Protein AF-A0AAU4ZFD4-F1 (afdb_monomer)

Structure (mmCIF, N/CA/C/O backbone):
data_AF-A0AAU4ZFD4-F1
#
_entry.id   AF-A0AAU4ZFD4-F1
#
loop_
_atom_site.group_PDB
_atom_site.id
_atom_site.type_symbol
_atom_site.label_atom_id
_atom_site.label_alt_id
_atom_site.label_comp_id
_atom_site.label_asym_id
_atom_site.label_entity_id
_atom_site.label_seq_id
_atom_site.pdbx_PDB_ins_code
_atom_site.Cartn_x
_atom_site.Cartn_y
_atom_site.Cartn_z
_atom_site.occupancy
_atom_site.B_iso_or_equiv
_atom_site.auth_seq_id
_atom_site.auth_comp_id
_atom_site.auth_asym_id
_atom_site.auth_atom_id
_atom_site.pdbx_PDB_model_num
ATOM 1 N N . MET A 1 1 ? 11.766 -14.344 -1.986 1.00 61.34 1 MET A N 1
ATOM 2 C CA . MET A 1 1 ? 10.966 -15.161 -2.924 1.00 61.34 1 MET A CA 1
ATOM 3 C C . MET A 1 1 ? 10.863 -14.382 -4.226 1.00 61.34 1 MET A C 1
ATOM 5 O O . MET A 1 1 ? 10.467 -13.225 -4.165 1.00 61.34 1 MET A O 1
ATOM 9 N N . LYS A 1 2 ? 11.315 -14.948 -5.349 1.00 81.75 2 LYS A N 1
ATOM 10 C CA . LYS A 1 2 ? 11.313 -14.313 -6.678 1.00 81.75 2 LYS A CA 1
ATOM 11 C C . LYS A 1 2 ? 10.197 -14.950 -7.509 1.00 81.75 2 LYS A C 1
ATOM 13 O O . LYS A 1 2 ? 10.040 -16.165 -7.444 1.00 81.75 2 LYS A O 1
ATOM 18 N N . TYR A 1 3 ? 9.433 -14.146 -8.239 1.00 90.88 3 TYR A N 1
ATOM 19 C CA . TYR A 1 3 ? 8.351 -14.617 -9.110 1.00 90.88 3 TYR A CA 1
ATOM 20 C C . TYR A 1 3 ? 8.799 -14.564 -10.571 1.00 90.88 3 TYR A C 1
ATOM 22 O O . TYR A 1 3 ? 9.553 -13.664 -10.930 1.00 90.88 3 TYR A O 1
ATOM 30 N N . GLU A 1 4 ? 8.299 -15.465 -11.419 1.00 94.38 4 GLU A N 1
ATOM 31 C CA . GLU A 1 4 ? 8.682 -15.541 -12.843 1.00 94.38 4 GLU A CA 1
ATOM 32 C C . GLU A 1 4 ? 8.436 -14.228 -13.601 1.00 94.38 4 GLU A C 1
ATOM 34 O O . GLU A 1 4 ? 9.234 -13.816 -14.438 1.00 94.38 4 GLU A O 1
ATOM 39 N N . TRP A 1 5 ? 7.368 -13.499 -13.265 1.00 94.81 5 TRP A N 1
ATOM 40 C CA . TRP A 1 5 ? 7.080 -12.206 -13.893 1.00 94.81 5 TRP A CA 1
ATOM 41 C C . TRP A 1 5 ? 8.149 -11.143 -13.589 1.00 94.81 5 TRP A C 1
ATOM 43 O O . TRP A 1 5 ? 8.308 -10.198 -14.360 1.00 94.81 5 TRP A O 1
ATOM 53 N N . MET A 1 6 ? 8.907 -11.274 -12.495 1.00 94.88 6 MET A N 1
ATOM 54 C CA . MET A 1 6 ? 9.940 -10.295 -12.138 1.00 94.88 6 MET A CA 1
ATOM 55 C C . MET A 1 6 ? 11.094 -10.278 -13.148 1.00 94.88 6 MET A C 1
ATOM 57 O O . MET A 1 6 ? 11.751 -9.249 -13.277 1.00 94.88 6 MET A O 1
ATOM 61 N N . ASP A 1 7 ? 11.308 -11.359 -13.905 1.00 93.75 7 ASP A N 1
ATOM 62 C CA . ASP A 1 7 ? 12.344 -11.422 -14.947 1.00 93.75 7 ASP A CA 1
ATOM 63 C C . ASP A 1 7 ? 12.048 -10.511 -16.148 1.00 93.75 7 ASP A C 1
ATOM 65 O O . ASP A 1 7 ? 12.958 -10.097 -16.861 1.00 93.75 7 ASP A O 1
ATOM 69 N N . GLN A 1 8 ? 10.782 -10.140 -16.347 1.00 95.19 8 GLN A N 1
ATOM 70 C CA . GLN A 1 8 ? 10.345 -9.243 -17.423 1.00 95.19 8 GLN A CA 1
ATOM 71 C C . GLN A 1 8 ? 10.179 -7.789 -16.945 1.00 95.19 8 GLN A C 1
ATOM 73 O O . GLN A 1 8 ? 9.680 -6.933 -17.680 1.00 95.19 8 GLN A O 1
ATOM 78 N N . ALA A 1 9 ? 10.564 -7.484 -15.702 1.00 95.62 9 ALA A N 1
ATOM 79 C CA . ALA A 1 9 ? 10.395 -6.159 -15.130 1.00 95.62 9 ALA A CA 1
ATOM 80 C C . ALA A 1 9 ? 11.446 -5.175 -15.669 1.00 95.62 9 ALA A C 1
ATOM 82 O O . ALA A 1 9 ? 12.640 -5.303 -15.402 1.00 95.62 9 ALA A O 1
ATOM 83 N N . LEU A 1 10 ? 10.993 -4.123 -16.361 1.00 95.62 10 LEU A N 1
ATOM 84 C CA . LEU A 1 10 ? 11.883 -3.088 -16.909 1.00 95.62 10 LEU A CA 1
ATOM 85 C C . LEU A 1 10 ? 12.666 -2.327 -15.830 1.00 95.62 10 LEU A C 1
ATOM 87 O O . LEU A 1 10 ? 13.718 -1.766 -16.122 1.00 95.62 10 LEU A O 1
ATOM 91 N N . CYS A 1 11 ? 12.183 -2.304 -14.583 1.00 93.00 11 CYS A N 1
ATOM 92 C CA . CYS A 1 11 ? 12.879 -1.634 -13.485 1.00 93.00 11 CYS A CA 1
ATOM 93 C C . CYS A 1 11 ? 14.256 -2.235 -13.184 1.00 93.00 11 CYS A C 1
ATOM 95 O O . CYS A 1 11 ? 15.150 -1.503 -12.781 1.00 93.00 11 CYS A O 1
ATOM 97 N N . ALA A 1 12 ? 14.449 -3.534 -13.429 1.00 91.50 12 ALA A N 1
ATOM 98 C CA . ALA A 1 12 ? 15.734 -4.199 -13.232 1.00 91.50 12 ALA A CA 1
ATOM 99 C C . ALA A 1 12 ? 16.787 -3.819 -14.292 1.00 91.50 12 ALA A C 1
ATOM 101 O O . ALA A 1 12 ? 17.956 -4.157 -14.137 1.00 91.50 12 ALA A O 1
ATOM 102 N N . GLN A 1 13 ? 16.385 -3.134 -15.369 1.00 92.50 13 GLN A N 1
ATOM 103 C CA . GLN A 1 13 ? 17.249 -2.778 -16.503 1.00 92.50 13 GLN A CA 1
ATOM 104 C C . GLN A 1 13 ? 17.757 -1.330 -16.450 1.00 92.50 13 GLN A C 1
ATOM 106 O O . GLN A 1 13 ? 18.448 -0.877 -17.359 1.00 92.50 13 GLN A O 1
ATOM 111 N N . VAL A 1 14 ? 17.393 -0.579 -15.415 1.00 91.19 14 VAL A N 1
ATOM 112 C CA . VAL A 1 14 ? 17.775 0.825 -15.242 1.00 91.19 14 VAL A CA 1
ATOM 113 C C . VAL A 1 14 ? 18.155 1.089 -13.787 1.00 91.19 14 VAL A C 1
ATOM 115 O O . VAL A 1 14 ? 18.016 0.223 -12.928 1.00 91.19 14 VAL A O 1
ATOM 118 N N . ASP A 1 15 ? 18.662 2.288 -13.505 1.00 90.12 15 ASP A N 1
ATOM 119 C CA . ASP A 1 15 ? 19.178 2.619 -12.180 1.00 90.12 15 ASP A CA 1
ATOM 120 C C . ASP A 1 15 ? 18.103 2.533 -11.081 1.00 90.12 15 ASP A C 1
ATOM 122 O O . ASP A 1 15 ? 17.094 3.244 -11.093 1.00 90.12 15 ASP A O 1
ATOM 126 N N . SER A 1 16 ? 18.371 1.684 -10.087 1.00 88.19 16 SER A N 1
ATOM 127 C CA . SER A 1 16 ? 17.525 1.458 -8.915 1.00 88.19 16 SER A CA 1
ATOM 128 C C . SER A 1 16 ? 17.244 2.725 -8.096 1.00 88.19 16 SER A C 1
ATOM 130 O O . SER A 1 16 ? 16.179 2.817 -7.478 1.00 88.19 16 SER A O 1
ATOM 132 N N . SER A 1 17 ? 18.134 3.728 -8.132 1.00 87.88 17 SER A N 1
ATOM 133 C CA . SER A 1 17 ? 17.952 4.994 -7.402 1.00 87.88 17 SER A CA 1
ATOM 134 C C . SER A 1 17 ? 16.679 5.739 -7.829 1.00 87.88 17 SER A C 1
ATOM 136 O O . SER A 1 17 ? 16.050 6.433 -7.028 1.00 87.88 17 SER A O 1
ATOM 138 N N . LEU A 1 18 ? 16.218 5.521 -9.068 1.00 89.50 18 LEU A N 1
ATOM 139 C CA . LEU A 1 18 ? 14.992 6.119 -9.594 1.00 89.50 18 LEU A CA 1
ATOM 140 C C . LEU A 1 18 ? 13.746 5.677 -8.813 1.00 89.50 18 LEU A C 1
ATOM 142 O O . LEU A 1 18 ? 12.786 6.444 -8.707 1.00 89.50 18 LEU A O 1
ATOM 146 N N . TRP A 1 19 ? 13.747 4.464 -8.255 1.00 88.00 19 TRP A N 1
ATOM 147 C CA . TRP A 1 19 ? 12.636 3.942 -7.457 1.00 88.00 19 TRP A CA 1
ATOM 148 C C . TRP A 1 19 ? 12.654 4.427 -6.017 1.00 88.00 19 TRP A C 1
ATOM 150 O O . TRP A 1 19 ? 11.603 4.404 -5.384 1.00 88.00 19 TRP A O 1
ATOM 160 N N . TYR A 1 20 ? 13.795 4.905 -5.525 1.00 84.38 20 TYR A N 1
ATOM 161 C CA . TYR A 1 20 ? 13.987 5.356 -4.149 1.00 84.38 20 TYR A CA 1
ATOM 162 C C . TYR A 1 20 ? 14.637 6.747 -4.127 1.00 84.38 20 TYR A C 1
ATOM 164 O O . TYR A 1 20 ? 15.762 6.893 -3.651 1.00 84.38 20 TYR A O 1
ATOM 172 N N . PRO A 1 21 ? 13.952 7.780 -4.656 1.00 81.62 21 PRO A N 1
ATOM 173 C CA . PRO A 1 21 ? 14.470 9.141 -4.608 1.00 81.62 21 PRO A CA 1
ATOM 174 C C . PRO A 1 21 ? 14.597 9.615 -3.155 1.00 81.62 21 PRO A C 1
ATOM 176 O O . PRO A 1 21 ? 13.893 9.126 -2.268 1.00 81.62 21 PRO A O 1
ATOM 179 N N . GLU A 1 22 ? 15.463 10.600 -2.914 1.00 81.69 22 GLU A N 1
ATOM 180 C CA . GLU A 1 22 ? 15.656 11.159 -1.576 1.00 81.69 22 GLU A CA 1
ATOM 181 C C . GLU A 1 22 ? 14.324 11.614 -0.967 1.00 81.69 22 GLU A C 1
ATOM 183 O O . GLU A 1 22 ? 13.584 12.390 -1.571 1.00 81.69 22 GLU A O 1
ATOM 188 N N . GLY A 1 23 ? 14.015 11.128 0.236 1.00 72.88 23 GLY A N 1
ATOM 189 C CA . GLY A 1 23 ? 12.778 11.424 0.957 1.00 72.88 23 GLY A CA 1
ATOM 190 C C . GLY A 1 23 ? 11.684 10.351 0.784 1.00 72.88 23 GLY A C 1
ATOM 191 O O . GLY A 1 23 ? 11.336 9.970 -0.331 1.00 72.88 23 GLY A O 1
ATOM 192 N N . PRO A 1 24 ? 11.039 9.902 1.877 1.00 64.62 24 PRO A N 1
ATOM 193 C CA . PRO A 1 24 ? 10.210 8.686 1.905 1.00 64.62 24 PRO A CA 1
ATOM 194 C C . PRO A 1 24 ? 8.944 8.728 1.033 1.00 64.62 24 PRO A C 1
ATOM 196 O O . PRO A 1 24 ? 8.352 7.690 0.756 1.00 64.62 24 PRO A O 1
ATOM 199 N N . ARG A 1 25 ? 8.500 9.917 0.611 1.00 68.38 25 ARG A N 1
ATOM 200 C CA . ARG A 1 25 ? 7.293 10.105 -0.214 1.00 68.38 25 ARG A CA 1
ATOM 201 C C . ARG A 1 25 ? 7.591 10.595 -1.624 1.00 68.38 25 ARG A C 1
ATOM 203 O O . ARG A 1 25 ? 6.659 10.769 -2.408 1.00 68.38 25 ARG A O 1
ATOM 210 N N . ASN A 1 26 ? 8.856 10.837 -1.946 1.00 77.38 26 ASN A N 1
ATOM 211 C CA . ASN A 1 26 ? 9.204 11.329 -3.262 1.00 77.38 26 ASN A CA 1
ATOM 212 C C . ASN A 1 26 ? 9.055 10.201 -4.282 1.00 77.38 26 ASN A C 1
ATOM 214 O O . ASN A 1 26 ? 9.204 9.017 -3.990 1.00 77.38 26 ASN A O 1
ATOM 218 N N . THR A 1 27 ? 8.674 10.565 -5.499 1.00 80.69 27 THR A N 1
ATOM 219 C CA . THR A 1 27 ? 8.529 9.621 -6.604 1.00 80.69 27 THR A CA 1
ATOM 220 C C . THR A 1 27 ? 9.180 10.232 -7.827 1.00 80.69 27 THR A C 1
ATOM 222 O O . THR A 1 27 ? 8.863 11.357 -8.214 1.00 80.69 27 THR A O 1
ATOM 225 N N . SER A 1 28 ? 10.097 9.491 -8.443 1.00 86.94 28 SER A N 1
ATOM 226 C CA . SER A 1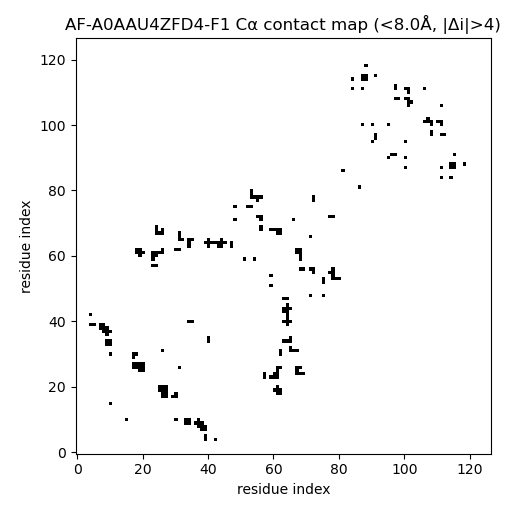 28 ? 10.743 9.935 -9.669 1.00 86.94 28 SER A CA 1
ATOM 227 C C . SER A 1 28 ? 9.755 9.881 -10.831 1.00 86.94 28 SER A C 1
ATOM 229 O O . SER A 1 28 ? 9.191 8.831 -11.147 1.00 86.94 28 SER A O 1
ATOM 231 N N . ARG A 1 29 ? 9.582 11.008 -11.531 1.00 86.06 29 ARG A N 1
ATOM 232 C CA . ARG A 1 29 ? 8.813 11.046 -12.787 1.00 86.06 29 ARG A CA 1
ATOM 233 C C . ARG A 1 29 ? 9.413 10.117 -13.848 1.00 86.06 29 ARG A C 1
ATOM 235 O O . ARG A 1 29 ? 8.674 9.608 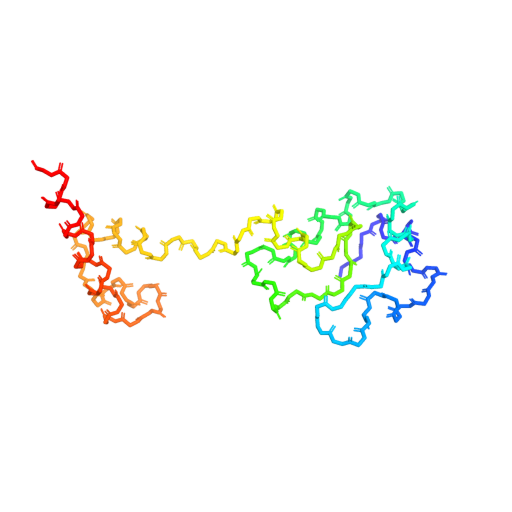-14.686 1.00 86.06 29 ARG A O 1
ATOM 242 N N . ALA A 1 30 ? 10.730 9.901 -13.820 1.00 89.06 30 ALA A N 1
ATOM 243 C CA . ALA A 1 30 ? 11.395 8.954 -14.709 1.00 89.06 30 ALA A CA 1
ATOM 244 C C . ALA A 1 30 ? 11.008 7.506 -14.366 1.00 89.06 30 ALA A C 1
ATOM 246 O O . ALA A 1 30 ? 10.647 6.755 -15.268 1.00 89.06 30 ALA A O 1
ATOM 247 N N . ALA A 1 31 ? 10.961 7.146 -13.078 1.00 90.12 31 ALA A N 1
ATOM 248 C CA . ALA A 1 31 ? 10.499 5.822 -12.655 1.00 90.12 31 ALA A CA 1
ATOM 249 C C . ALA A 1 31 ? 9.043 5.559 -13.063 1.00 90.12 31 ALA A C 1
ATOM 251 O O . ALA A 1 31 ? 8.737 4.487 -13.577 1.00 90.12 31 ALA A O 1
ATOM 252 N N . LEU A 1 32 ? 8.144 6.543 -12.911 1.00 88.62 32 LEU A N 1
ATOM 253 C CA . LEU A 1 32 ? 6.751 6.392 -13.355 1.00 88.62 32 LEU A CA 1
ATOM 254 C C . LEU A 1 32 ? 6.642 6.154 -14.867 1.00 88.62 32 LEU A C 1
ATOM 256 O O . LEU A 1 32 ? 5.832 5.329 -15.284 1.00 88.62 32 LEU A O 1
ATOM 260 N N . ARG A 1 33 ? 7.476 6.818 -15.682 1.00 91.00 33 ARG A N 1
ATOM 261 C CA . ARG A 1 33 ? 7.541 6.581 -17.134 1.00 91.00 33 ARG A CA 1
ATOM 262 C C . ARG A 1 33 ? 8.007 5.164 -17.467 1.00 91.00 33 ARG A C 1
ATOM 264 O O . ARG A 1 33 ? 7.364 4.508 -18.279 1.00 91.00 33 ARG A O 1
ATOM 271 N N . VAL A 1 34 ? 9.062 4.673 -16.812 1.00 93.88 34 VAL A N 1
ATOM 272 C CA . VAL A 1 34 ? 9.532 3.285 -16.993 1.00 93.88 34 VAL A CA 1
ATOM 273 C C . VAL A 1 34 ? 8.443 2.291 -16.590 1.00 93.88 34 VAL A C 1
ATOM 275 O O . VAL A 1 34 ? 8.123 1.373 -17.342 1.00 93.88 34 VAL A O 1
ATOM 278 N N . CYS A 1 35 ? 7.808 2.499 -15.436 1.00 92.88 35 CYS A N 1
ATOM 279 C CA . CYS A 1 35 ? 6.725 1.638 -14.971 1.00 92.88 35 CYS A CA 1
ATOM 280 C C . CYS A 1 35 ? 5.505 1.645 -15.905 1.00 92.88 35 CYS A C 1
ATOM 282 O O . CYS A 1 35 ? 4.833 0.623 -16.008 1.00 92.88 35 CYS A O 1
ATOM 284 N N . ALA A 1 36 ? 5.203 2.760 -16.578 1.00 90.00 36 ALA A N 1
ATOM 285 C CA . ALA A 1 36 ? 4.084 2.848 -17.518 1.00 90.00 36 ALA A CA 1
ATOM 286 C C . ALA A 1 36 ? 4.280 1.969 -18.766 1.00 90.00 36 ALA A C 1
ATOM 288 O O . ALA A 1 36 ? 3.297 1.459 -19.295 1.00 90.00 36 ALA A O 1
ATOM 289 N N . ALA A 1 37 ? 5.528 1.759 -19.194 1.00 93.56 37 ALA A N 1
ATOM 290 C CA . ALA A 1 37 ? 5.879 0.883 -20.313 1.00 93.56 37 ALA A CA 1
ATOM 291 C C . ALA A 1 37 ? 6.146 -0.578 -19.893 1.00 93.56 37 ALA A C 1
ATOM 293 O O . ALA A 1 37 ? 6.413 -1.426 -20.740 1.00 93.56 37 ALA A O 1
ATOM 294 N N . CYS A 1 38 ? 6.111 -0.883 -18.592 1.00 96.31 38 CYS A N 1
ATOM 295 C CA . CYS A 1 38 ? 6.494 -2.191 -18.070 1.00 96.31 38 CYS A CA 1
ATOM 296 C C . CYS A 1 38 ? 5.402 -3.249 -18.338 1.00 96.31 38 CYS A C 1
ATOM 298 O O . CYS A 1 38 ? 4.260 -3.048 -17.911 1.00 96.31 38 CYS A O 1
ATOM 300 N N . PRO A 1 39 ? 5.729 -4.398 -18.967 1.00 96.56 39 PRO A N 1
ATOM 301 C CA . PRO A 1 39 ? 4.733 -5.409 -19.336 1.00 96.56 39 PRO A CA 1
ATOM 302 C C . PRO A 1 39 ? 4.106 -6.108 -18.122 1.00 96.56 39 PRO A C 1
ATOM 304 O O . PRO A 1 39 ? 2.992 -6.613 -18.202 1.00 96.56 39 PRO A O 1
ATOM 307 N N . VAL A 1 40 ? 4.789 -6.092 -16.974 1.00 96.94 40 VAL A N 1
ATOM 308 C CA . VAL A 1 40 ? 4.370 -6.784 -15.743 1.00 96.94 40 VAL A CA 1
ATOM 309 C C . VAL A 1 40 ? 3.755 -5.849 -14.701 1.00 96.94 40 VAL A C 1
ATOM 311 O O . VAL A 1 40 ? 3.759 -6.121 -13.499 1.00 96.94 40 VAL A O 1
ATOM 314 N N . ARG A 1 41 ? 3.240 -4.696 -15.147 1.00 95.00 41 ARG A N 1
ATOM 315 C CA . ARG A 1 41 ? 2.696 -3.656 -14.263 1.00 95.00 41 ARG A CA 1
ATOM 316 C C . ARG A 1 41 ? 1.547 -4.164 -13.388 1.00 95.00 41 ARG A C 1
ATOM 318 O O . ARG A 1 41 ? 1.484 -3.777 -12.224 1.00 95.00 41 ARG A O 1
ATOM 325 N N . A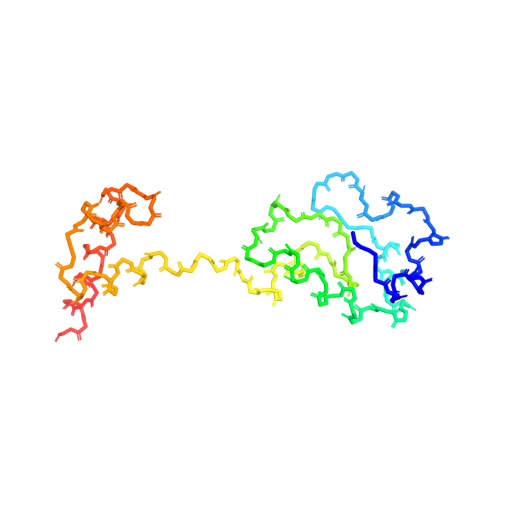LA A 1 42 ? 0.673 -5.013 -13.933 1.00 93.06 42 ALA A N 1
ATOM 326 C CA . ALA A 1 42 ? -0.465 -5.576 -13.207 1.00 93.06 42 ALA A CA 1
ATOM 327 C C . ALA A 1 42 ? 0.000 -6.501 -12.071 1.00 93.06 42 ALA A C 1
ATOM 329 O O . ALA A 1 42 ? -0.286 -6.227 -10.910 1.00 93.06 42 ALA A O 1
ATOM 330 N N . GLN A 1 43 ? 0.840 -7.494 -12.381 1.00 95.69 43 GLN A N 1
ATOM 331 C CA . GLN A 1 43 ? 1.403 -8.417 -11.389 1.00 95.69 43 GLN A CA 1
ATOM 332 C C . GLN A 1 43 ? 2.201 -7.675 -10.307 1.00 95.69 43 GLN A C 1
ATOM 334 O O . GLN A 1 43 ? 2.125 -8.010 -9.127 1.00 95.69 43 GLN A O 1
ATOM 339 N N . CYS A 1 44 ? 2.942 -6.632 -10.696 1.00 95.06 44 CYS A N 1
ATOM 340 C CA . CYS A 1 44 ? 3.670 -5.776 -9.764 1.00 95.06 44 CYS A CA 1
ATOM 341 C C . CYS A 1 44 ? 2.731 -5.008 -8.818 1.00 95.06 44 CYS A C 1
ATOM 343 O O . CYS A 1 44 ? 3.035 -4.891 -7.630 1.00 95.06 44 CYS A O 1
ATOM 345 N N . ALA A 1 45 ? 1.600 -4.495 -9.318 1.00 92.19 45 ALA A N 1
ATOM 346 C CA . ALA A 1 45 ? 0.607 -3.806 -8.497 1.00 92.19 45 ALA A CA 1
ATOM 347 C C . ALA A 1 45 ? -0.060 -4.760 -7.495 1.00 92.19 45 ALA A C 1
ATOM 349 O O . ALA A 1 45 ? -0.145 -4.422 -6.315 1.00 92.19 45 ALA A O 1
ATOM 350 N N . ASP A 1 46 ? -0.451 -5.954 -7.940 1.00 91.38 46 ASP A N 1
ATOM 351 C CA . ASP A 1 46 ? -1.071 -6.972 -7.083 1.00 91.38 46 ASP A CA 1
ATOM 352 C C . ASP A 1 46 ? -0.102 -7.444 -5.996 1.00 91.38 46 ASP A C 1
ATOM 354 O O . ASP A 1 46 ? -0.454 -7.539 -4.820 1.00 91.38 46 ASP A O 1
ATOM 358 N N . HIS A 1 47 ? 1.160 -7.664 -6.369 1.00 92.44 47 HIS A N 1
ATOM 359 C CA . HIS A 1 47 ? 2.204 -8.030 -5.424 1.00 92.44 47 HIS A CA 1
ATOM 360 C C . HIS A 1 47 ? 2.464 -6.923 -4.394 1.00 92.44 47 HIS A C 1
ATOM 362 O O . HIS A 1 47 ? 2.574 -7.209 -3.203 1.00 92.44 47 HIS A O 1
ATOM 368 N N . ALA A 1 48 ? 2.519 -5.659 -4.824 1.00 91.62 48 ALA A N 1
ATOM 369 C CA . ALA A 1 48 ? 2.664 -4.528 -3.912 1.00 91.62 48 ALA A CA 1
ATOM 370 C C . ALA A 1 48 ? 1.476 -4.424 -2.948 1.00 91.62 48 ALA A C 1
ATOM 372 O O . ALA A 1 48 ? 1.683 -4.223 -1.757 1.00 91.62 48 ALA A O 1
ATOM 373 N N . ALA A 1 49 ? 0.246 -4.608 -3.433 1.00 87.69 49 ALA A N 1
ATOM 374 C CA . ALA A 1 49 ? -0.945 -4.601 -2.589 1.00 87.69 49 ALA A CA 1
ATOM 375 C C . ALA A 1 49 ? -0.923 -5.738 -1.553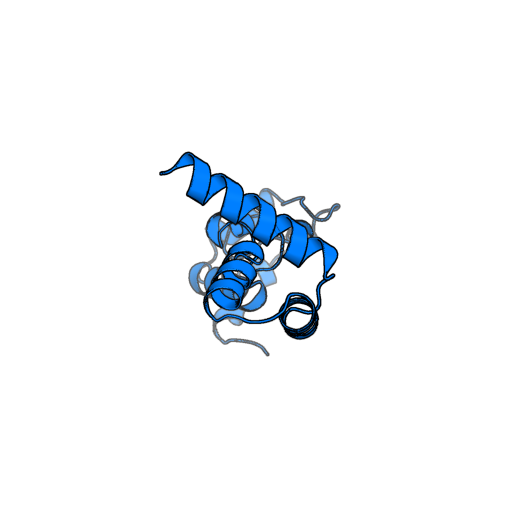 1.00 87.69 49 ALA A C 1
ATOM 377 O O . ALA A 1 49 ? -1.221 -5.503 -0.384 1.00 87.69 49 ALA A O 1
ATOM 378 N N . ALA A 1 50 ? -0.508 -6.944 -1.952 1.00 87.31 50 ALA A N 1
ATOM 379 C CA . ALA A 1 50 ? -0.367 -8.084 -1.048 1.00 87.31 50 ALA A CA 1
ATOM 380 C C . ALA A 1 50 ? 0.729 -7.874 0.014 1.00 87.31 50 ALA A C 1
ATOM 382 O O . ALA A 1 50 ? 0.540 -8.254 1.167 1.00 87.31 50 ALA A O 1
ATOM 383 N N . LEU A 1 51 ? 1.856 -7.255 -0.357 1.00 86.81 51 LEU A N 1
ATOM 384 C CA . LEU A 1 51 ? 2.932 -6.917 0.580 1.00 86.81 51 LEU A CA 1
ATOM 385 C C . LEU A 1 51 ? 2.548 -5.782 1.535 1.00 86.81 51 LEU A C 1
ATOM 387 O O . LEU A 1 51 ? 2.883 -5.828 2.717 1.00 86.81 51 LEU A O 1
ATOM 391 N N . GLU A 1 52 ? 1.901 -4.737 1.019 1.00 87.56 52 GLU A N 1
ATOM 392 C CA . GLU A 1 52 ? 1.589 -3.534 1.789 1.00 87.56 52 GLU A CA 1
ATOM 393 C C . GLU A 1 52 ? 0.356 -3.714 2.676 1.00 87.56 52 GLU A C 1
ATOM 395 O O . GLU A 1 52 ? 0.289 -3.113 3.747 1.00 87.56 52 GLU A O 1
ATOM 400 N N . GLY A 1 53 ? -0.628 -4.508 2.249 1.00 80.31 53 GLY A N 1
ATOM 401 C CA . GLY A 1 53 ? -1.882 -4.693 2.972 1.00 80.31 53 GLY A CA 1
ATOM 402 C C . GLY A 1 53 ? -2.497 -3.358 3.412 1.00 80.31 53 GLY A C 1
ATOM 403 O O . GLY A 1 53 ? -2.702 -2.444 2.611 1.00 80.31 53 GLY A O 1
ATOM 404 N N . ASN A 1 54 ? -2.748 -3.221 4.716 1.00 70.44 54 ASN A N 1
ATOM 405 C CA . ASN A 1 54 ? -3.311 -2.014 5.328 1.00 70.44 54 ASN A CA 1
ATOM 406 C C . ASN A 1 54 ? -2.257 -1.021 5.857 1.00 70.44 54 ASN A C 1
ATOM 408 O O . ASN A 1 54 ? -2.598 -0.116 6.626 1.00 70.44 54 ASN A O 1
ATOM 412 N N . LEU A 1 55 ? -0.984 -1.154 5.465 1.00 77.44 55 LEU A N 1
ATOM 413 C CA . LEU A 1 55 ? 0.070 -0.250 5.919 1.00 77.44 55 LEU A CA 1
ATOM 414 C C . LEU A 1 55 ? -0.249 1.203 5.557 1.00 77.44 55 LEU A C 1
ATOM 416 O O . LEU A 1 55 ? -0.623 1.534 4.427 1.00 77.44 55 LEU A O 1
ATOM 420 N N . SER A 1 56 ? -0.029 2.091 6.526 1.00 74.56 56 SER A N 1
ATOM 421 C CA . SER A 1 56 ? -0.118 3.538 6.328 1.00 74.56 56 SER A CA 1
ATOM 422 C C . SER A 1 56 ? 0.895 4.016 5.283 1.00 74.56 56 SER A C 1
ATOM 424 O O . SER A 1 56 ? 2.023 3.528 5.239 1.00 74.56 56 SER A O 1
ATOM 426 N N . ALA A 1 57 ? 0.532 5.043 4.506 1.00 76.50 57 ALA A N 1
ATOM 427 C CA . ALA A 1 57 ? 1.387 5.648 3.479 1.00 76.50 57 ALA A CA 1
ATOM 428 C C . ALA A 1 57 ? 2.793 6.029 3.979 1.00 76.50 57 ALA A C 1
ATOM 430 O O . ALA A 1 57 ? 3.749 5.992 3.216 1.00 76.50 57 ALA A O 1
ATOM 431 N N . LYS A 1 58 ? 2.943 6.376 5.265 1.00 79.38 58 LYS A N 1
ATOM 432 C CA . LYS A 1 58 ? 4.241 6.734 5.868 1.00 79.38 58 LYS A CA 1
ATOM 433 C C . LYS A 1 58 ? 5.227 5.565 5.998 1.00 79.38 58 LYS A C 1
ATOM 435 O O . LYS A 1 58 ? 6.404 5.815 6.224 1.00 79.38 58 LYS A O 1
ATOM 440 N N . TYR A 1 59 ? 4.741 4.330 5.884 1.00 82.62 59 TYR A N 1
ATOM 441 C CA . TYR A 1 59 ? 5.540 3.102 5.933 1.00 82.62 59 TYR A CA 1
ATOM 442 C C . TYR A 1 59 ? 5.666 2.429 4.562 1.00 82.62 59 TYR A C 1
ATOM 444 O O . TYR A 1 59 ? 6.203 1.330 4.461 1.00 82.62 59 TYR A O 1
ATOM 452 N N . ARG A 1 60 ? 5.153 3.071 3.509 1.00 84.94 60 ARG A N 1
ATOM 453 C CA . ARG A 1 60 ? 5.292 2.621 2.126 1.00 84.94 60 ARG A CA 1
ATOM 454 C C . ARG A 1 60 ? 6.427 3.395 1.471 1.00 84.94 60 ARG A C 1
ATOM 456 O O . ARG A 1 60 ? 6.631 4.570 1.770 1.00 84.94 60 ARG A O 1
ATOM 463 N N . TYR A 1 61 ? 7.134 2.744 0.554 1.00 86.31 61 T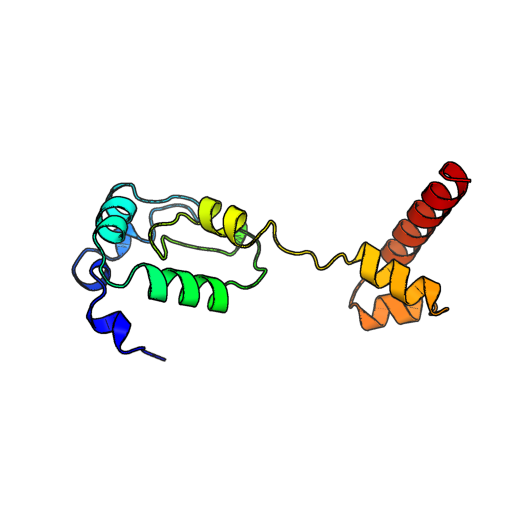YR A N 1
ATOM 464 C CA . TYR A 1 61 ? 8.311 3.314 -0.096 1.00 86.31 61 TYR A CA 1
ATOM 465 C C . TYR A 1 61 ? 8.330 2.996 -1.587 1.00 86.31 61 TYR A C 1
ATOM 467 O O . TYR A 1 61 ? 7.761 2.001 -2.046 1.00 86.31 61 TYR A O 1
ATOM 475 N N . GLY A 1 62 ? 8.995 3.874 -2.329 1.00 87.50 62 GLY A N 1
ATOM 476 C CA . GLY A 1 62 ? 9.253 3.748 -3.755 1.00 87.50 62 GLY A CA 1
ATOM 477 C C . GLY A 1 62 ? 8.029 3.619 -4.662 1.00 87.50 62 GLY A C 1
ATOM 478 O O . GLY A 1 62 ? 6.876 3.752 -4.238 1.00 87.50 62 GLY A O 1
ATOM 479 N N . ALA A 1 63 ? 8.284 3.390 -5.950 1.00 89.38 63 ALA A N 1
ATOM 480 C CA . ALA A 1 63 ? 7.255 3.251 -6.981 1.00 89.38 63 ALA A CA 1
ATOM 481 C C . ALA A 1 63 ? 6.971 1.775 -7.302 1.00 89.38 63 ALA A C 1
ATOM 483 O O . ALA A 1 63 ? 7.886 1.011 -7.577 1.00 89.38 63 ALA A O 1
ATOM 484 N N . TRP A 1 64 ? 5.701 1.379 -7.328 1.00 91.44 64 TRP A N 1
ATOM 485 C CA . TRP A 1 64 ? 5.287 0.006 -7.650 1.00 91.44 64 TRP A CA 1
ATOM 486 C C . TRP A 1 64 ? 4.091 0.044 -8.588 1.00 91.44 64 TRP A C 1
ATOM 488 O O . TRP A 1 64 ? 3.236 0.914 -8.440 1.00 91.44 64 TRP A O 1
ATOM 498 N N . GLY A 1 65 ? 4.027 -0.859 -9.569 1.00 90.75 65 GLY A N 1
ATOM 499 C CA . GLY A 1 65 ? 2.866 -0.980 -10.460 1.00 90.75 65 GLY A CA 1
ATOM 500 C C . GLY A 1 65 ? 2.491 0.311 -11.205 1.00 90.75 65 GLY A C 1
ATOM 501 O O . GLY A 1 65 ? 1.328 0.515 -11.540 1.00 90.75 65 GLY A O 1
ATOM 502 N N . GLY A 1 66 ? 3.452 1.214 -11.437 1.00 89.19 66 GLY A N 1
ATOM 503 C CA . GLY A 1 66 ? 3.194 2.530 -12.038 1.00 89.19 66 GLY A CA 1
ATOM 504 C C . GLY A 1 66 ? 2.568 3.562 -11.102 1.00 89.19 66 GLY A C 1
ATOM 505 O O . GLY A 1 66 ? 1.998 4.534 -11.586 1.00 89.19 66 GLY A O 1
ATOM 506 N N . LYS A 1 67 ? 2.665 3.360 -9.785 1.00 88.19 67 LYS A N 1
ATOM 507 C CA . LYS A 1 67 ? 2.000 4.180 -8.770 1.00 88.19 67 LYS A CA 1
ATOM 508 C C . LYS A 1 67 ? 2.985 4.666 -7.715 1.00 88.19 67 LYS A C 1
ATOM 510 O O . LYS A 1 67 ? 3.833 3.905 -7.235 1.00 88.19 67 LYS A O 1
ATOM 515 N N . SER A 1 68 ? 2.841 5.929 -7.323 1.00 88.62 68 SER A N 1
ATOM 516 C CA . SER A 1 68 ? 3.531 6.510 -6.169 1.00 88.62 68 SER A CA 1
ATOM 517 C C . SER A 1 68 ? 3.000 5.938 -4.852 1.00 88.62 68 SER A C 1
ATOM 519 O O . SER A 1 68 ? 1.911 5.365 -4.798 1.00 88.62 68 SER A O 1
ATOM 521 N N . VAL A 1 69 ? 3.740 6.147 -3.761 1.00 87.62 69 VAL A N 1
ATOM 522 C CA . VAL A 1 69 ? 3.299 5.809 -2.395 1.00 87.62 69 VAL A CA 1
ATOM 523 C C . VAL A 1 69 ? 1.912 6.385 -2.081 1.00 87.62 69 VAL A C 1
ATOM 525 O O . VAL A 1 69 ? 1.067 5.705 -1.504 1.00 87.62 69 VAL A O 1
ATOM 528 N N . GLN A 1 70 ? 1.664 7.631 -2.490 1.00 83.38 70 GLN A N 1
ATOM 529 C CA . GLN A 1 70 ? 0.385 8.307 -2.270 1.00 83.38 70 GLN A CA 1
ATOM 530 C C . GLN A 1 70 ? -0.738 7.655 -3.077 1.00 83.38 70 GLN A C 1
ATOM 532 O O . GLN A 1 70 ? -1.791 7.372 -2.521 1.00 83.38 70 GLN A O 1
ATOM 537 N N .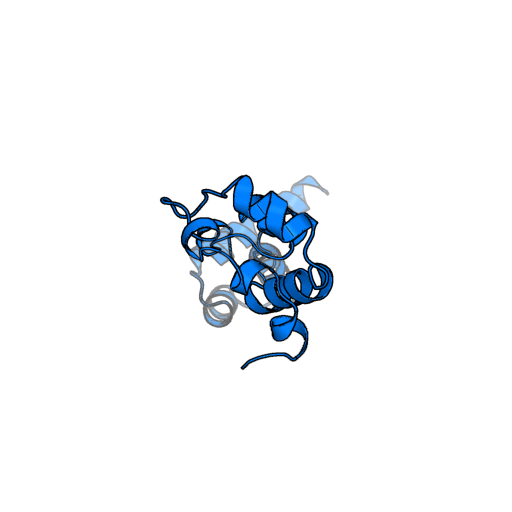 GLN A 1 71 ? -0.503 7.365 -4.360 1.00 86.81 71 GLN A N 1
ATOM 538 C CA . GLN A 1 71 ? -1.498 6.710 -5.212 1.00 86.81 71 GLN A CA 1
ATOM 539 C C . GLN A 1 71 ? -1.860 5.321 -4.678 1.00 86.81 71 GLN A C 1
ATOM 541 O O . GLN A 1 71 ? -3.040 5.006 -4.562 1.00 86.81 71 GLN A O 1
ATOM 546 N N . ARG A 1 72 ? -0.871 4.524 -4.250 1.00 88.50 72 ARG A N 1
ATOM 547 C CA . ARG A 1 72 ? -1.136 3.207 -3.649 1.00 88.50 72 ARG A CA 1
ATOM 548 C C . ARG A 1 72 ? -1.897 3.297 -2.329 1.00 88.50 72 ARG A C 1
ATOM 550 O O . ARG A 1 72 ? -2.710 2.424 -2.040 1.00 88.50 72 ARG A O 1
ATOM 557 N N . ALA A 1 73 ? -1.654 4.334 -1.531 1.00 79.56 73 ALA A N 1
ATOM 558 C CA . ALA A 1 73 ? -2.394 4.564 -0.293 1.00 79.56 73 ALA A CA 1
ATOM 559 C C . ALA A 1 73 ? -3.834 5.050 -0.526 1.00 79.56 73 ALA A C 1
ATOM 561 O O . ALA A 1 73 ? -4.667 4.888 0.354 1.00 79.56 73 ALA A O 1
ATOM 562 N N . LEU A 1 74 ? -4.130 5.653 -1.679 1.00 76.44 74 LEU A N 1
ATOM 563 C CA . LEU A 1 74 ? -5.498 6.007 -2.063 1.00 76.44 74 LEU A CA 1
ATOM 564 C C . LEU A 1 74 ? -6.252 4.788 -2.609 1.00 76.44 74 LEU A C 1
ATOM 566 O O . LEU A 1 74 ? -7.402 4.562 -2.251 1.00 76.44 74 LEU A O 1
ATOM 570 N N . GLU A 1 75 ? -5.595 3.990 -3.450 1.00 71.56 75 GLU A N 1
ATOM 571 C CA . GLU A 1 75 ? -6.209 2.832 -4.107 1.00 71.56 75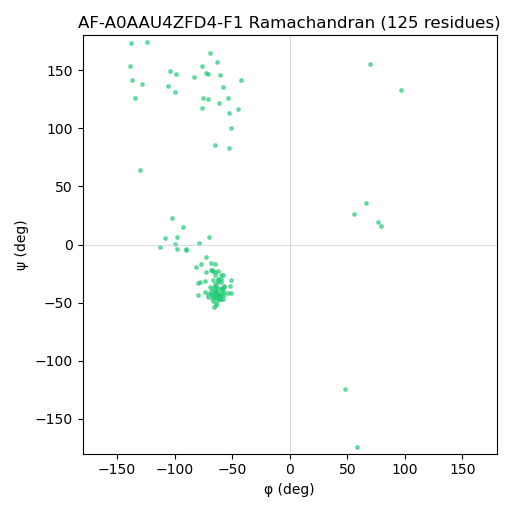 GLU A CA 1
ATOM 572 C C . GLU A 1 75 ? -6.341 1.600 -3.212 1.00 71.56 75 GLU A C 1
ATOM 574 O O . GLU A 1 75 ? -7.307 0.857 -3.342 1.00 71.56 75 GLU A O 1
ATOM 579 N N . GLY A 1 76 ? -5.414 1.394 -2.271 1.00 60.06 76 GLY A N 1
ATOM 580 C CA . GLY A 1 76 ? -5.549 0.366 -1.231 1.00 60.06 76 GLY A CA 1
ATOM 581 C C . GLY A 1 76 ? -6.630 0.690 -0.192 1.00 60.06 76 GLY A C 1
ATOM 582 O O . GLY A 1 76 ? -6.727 0.001 0.822 1.00 60.06 76 GLY A O 1
ATOM 583 N N . GLY A 1 77 ? -7.399 1.762 -0.420 1.00 47.88 77 GLY A N 1
ATOM 584 C CA . GLY A 1 77 ? -8.166 2.466 0.593 1.00 47.88 77 GLY A CA 1
ATOM 585 C C . GLY A 1 77 ? -7.237 3.220 1.542 1.00 47.88 77 GLY A C 1
ATOM 586 O O . GLY A 1 77 ? -6.087 2.827 1.759 1.00 47.88 77 GLY A O 1
ATOM 587 N N . ALA A 1 78 ? -7.751 4.286 2.171 1.00 44.66 78 ALA A N 1
ATOM 588 C CA . ALA A 1 78 ? -7.155 4.781 3.412 1.00 44.66 78 ALA A CA 1
ATOM 589 C C . ALA A 1 78 ? -6.816 3.567 4.295 1.00 44.66 78 ALA A C 1
ATOM 591 O O . ALA A 1 78 ? -7.601 2.612 4.260 1.00 44.66 78 ALA A O 1
ATOM 592 N N . PRO A 1 79 ? -5.679 3.551 5.032 1.00 42.62 79 PRO A N 1
ATOM 593 C CA . PRO A 1 79 ? -5.357 2.426 5.898 1.00 42.62 79 PRO A CA 1
ATOM 594 C C . PRO A 1 79 ? -6.629 2.076 6.645 1.00 42.62 79 PRO A C 1
ATOM 596 O O . PRO A 1 79 ? -7.174 2.935 7.343 1.00 42.62 79 PRO A O 1
ATOM 599 N N . GLN A 1 80 ? -7.141 0.868 6.405 1.00 48.16 80 GLN A N 1
ATOM 600 C CA . GLN A 1 80 ? -8.237 0.335 7.182 1.00 48.16 80 GLN A CA 1
ATOM 601 C C . GLN A 1 80 ? -7.619 0.186 8.570 1.00 48.16 80 GLN A C 1
ATOM 603 O O . GLN A 1 80 ? -7.057 -0.853 8.923 1.00 48.16 80 GLN A O 1
ATOM 608 N N . VAL A 1 81 ? -7.655 1.272 9.350 1.00 47.69 81 VAL A N 1
ATOM 609 C CA . VAL A 1 81 ? -7.917 1.203 10.774 1.00 47.69 81 VAL A CA 1
ATOM 610 C C . VAL A 1 81 ? -9.208 0.408 10.791 1.00 47.69 81 VAL A C 1
ATOM 612 O O . VAL A 1 81 ? -10.266 1.005 10.669 1.00 47.69 81 VAL A O 1
ATOM 615 N N . GLY A 1 82 ? -9.109 -0.926 10.719 1.00 50.16 82 GLY A N 1
ATOM 616 C CA . GLY A 1 82 ? -10.272 -1.798 10.719 1.00 50.16 82 GLY A CA 1
ATOM 617 C C . GLY A 1 82 ? -11.031 -1.356 11.939 1.00 50.16 82 GLY A C 1
ATOM 618 O O . GLY A 1 82 ? -10.421 -1.374 13.009 1.00 50.16 82 GLY A O 1
ATOM 619 N N . ASP A 1 83 ? -12.206 -0.769 11.706 1.00 65.75 83 ASP A N 1
ATOM 620 C CA . ASP A 1 83 ? -12.717 0.323 12.520 1.00 65.75 83 ASP A CA 1
ATOM 621 C C . ASP A 1 83 ? -12.636 -0.098 13.981 1.00 65.75 83 ASP A C 1
ATOM 623 O O . ASP A 1 83 ? -13.377 -0.950 14.466 1.00 65.75 83 ASP A O 1
ATOM 627 N N . ARG A 1 84 ? -11.591 0.394 14.655 1.00 73.62 84 ARG A N 1
ATOM 628 C CA . ARG A 1 84 ? -11.296 -0.014 16.023 1.00 73.62 84 ARG A CA 1
ATOM 629 C C . ARG A 1 84 ? -12.495 0.349 16.878 1.00 73.62 84 ARG A C 1
ATOM 631 O O . ARG A 1 84 ? -12.797 -0.370 17.824 1.00 73.62 84 ARG A O 1
ATOM 638 N N . ASP A 1 85 ? -13.172 1.431 16.512 1.00 83.12 85 ASP A N 1
ATOM 639 C CA . ASP A 1 85 ? -14.360 1.912 17.167 1.00 83.12 85 ASP A CA 1
ATOM 640 C C . ASP A 1 85 ? -15.556 0.987 16.823 1.00 83.12 85 ASP A C 1
ATOM 642 O O . ASP A 1 85 ? -16.253 0.576 17.746 1.00 83.12 85 ASP A O 1
ATOM 646 N N . GLU A 1 86 ? -15.720 0.505 15.584 1.00 82.88 86 GLU A N 1
ATOM 647 C CA . GLU A 1 86 ? -16.723 -0.521 15.199 1.00 82.88 86 GLU A CA 1
ATOM 648 C C . GLU A 1 86 ? -16.487 -1.883 15.865 1.00 82.88 86 GLU A C 1
ATOM 650 O O . GLU A 1 86 ? -17.428 -2.513 16.343 1.00 82.88 86 GLU A O 1
ATOM 655 N N . GLN A 1 87 ? -15.240 -2.350 15.970 1.00 85.75 87 GLN A N 1
ATOM 656 C CA . GLN A 1 87 ? -14.908 -3.570 16.711 1.00 85.75 87 GLN A CA 1
ATOM 657 C C . GLN A 1 87 ? -15.216 -3.403 18.200 1.00 85.75 87 GLN A C 1
ATOM 659 O O . GLN A 1 87 ? -15.779 -4.310 18.817 1.00 85.75 87 GLN A O 1
ATOM 664 N N . ILE A 1 88 ? -14.905 -2.235 18.773 1.00 90.38 88 ILE A N 1
ATOM 665 C CA . ILE A 1 88 ? -15.292 -1.887 20.142 1.00 90.38 88 ILE A CA 1
ATOM 666 C C . ILE A 1 88 ? -16.819 -1.883 20.290 1.00 90.38 88 ILE A C 1
ATOM 668 O O . ILE A 1 88 ? -17.310 -2.434 21.276 1.00 90.38 88 ILE A O 1
ATOM 672 N N . ILE A 1 89 ? -17.567 -1.298 19.350 1.00 90.88 89 ILE A N 1
ATOM 673 C CA . ILE A 1 89 ? -19.038 -1.241 19.367 1.00 90.88 89 ILE A CA 1
ATOM 674 C C . ILE A 1 89 ? -19.612 -2.655 19.268 1.00 90.88 89 ILE A C 1
ATOM 676 O O . ILE A 1 89 ? -20.302 -3.092 20.181 1.00 90.88 89 ILE A O 1
ATOM 680 N N . ARG A 1 90 ? -19.202 -3.449 18.277 1.00 91.62 90 ARG A N 1
ATOM 681 C CA . ARG A 1 90 ? -19.648 -4.838 18.108 1.00 91.62 90 ARG A CA 1
ATOM 682 C C . ARG A 1 90 ? -19.370 -5.706 19.338 1.00 91.62 90 ARG A C 1
ATOM 684 O O . ARG A 1 90 ? -20.186 -6.550 19.702 1.00 91.62 90 ARG A O 1
ATOM 691 N N . MET A 1 91 ? -18.210 -5.553 19.979 1.00 91.06 91 MET A N 1
ATOM 692 C CA . MET A 1 91 ? -17.896 -6.283 21.216 1.00 91.06 91 MET A CA 1
ATOM 693 C C . MET A 1 91 ? -18.677 -5.740 22.420 1.00 91.06 91 MET A C 1
ATOM 695 O O . MET A 1 91 ? -19.041 -6.510 23.311 1.00 91.06 91 MET A O 1
ATOM 699 N N . THR A 1 92 ? -18.969 -4.438 22.432 1.00 92.50 92 THR A N 1
ATOM 700 C CA . THR A 1 92 ? -19.839 -3.798 23.425 1.00 92.50 92 THR A CA 1
ATOM 701 C C . THR A 1 92 ? -21.267 -4.330 23.324 1.00 92.50 92 THR A C 1
ATOM 703 O O . THR A 1 92 ? -21.831 -4.693 24.353 1.00 92.50 92 THR A O 1
ATOM 706 N N . ASP A 1 93 ? -21.818 -4.453 22.116 1.00 91.31 93 ASP A N 1
ATOM 707 C CA . ASP A 1 93 ? -23.173 -4.967 21.870 1.00 91.31 93 ASP A CA 1
ATOM 708 C C . ASP A 1 93 ? -23.307 -6.444 22.264 1.00 91.31 93 ASP A C 1
ATOM 710 O O . ASP A 1 93 ? -24.370 -6.905 22.669 1.00 91.31 93 ASP A O 1
ATOM 714 N N . ARG A 1 94 ? -22.194 -7.188 22.235 1.00 92.12 94 ARG A N 1
ATOM 715 C CA . ARG A 1 94 ? -22.091 -8.559 22.765 1.00 92.12 94 ARG A CA 1
ATOM 716 C C . ARG A 1 94 ? -21.950 -8.628 24.293 1.00 92.12 94 ARG A C 1
ATOM 718 O O . ARG A 1 94 ? -21.789 -9.723 24.827 1.00 92.12 94 ARG A O 1
ATOM 725 N N . GLY A 1 95 ? -21.961 -7.494 24.995 1.00 92.50 95 GLY A N 1
ATOM 726 C CA . GLY A 1 95 ? -21.887 -7.424 26.457 1.00 92.50 95 GLY A CA 1
ATOM 727 C C . GLY A 1 95 ? -20.483 -7.586 27.046 1.00 92.50 95 GLY A C 1
ATOM 728 O O . GLY A 1 95 ? -20.348 -7.839 28.243 1.00 92.50 95 GLY A O 1
ATOM 729 N N . MET A 1 96 ? -19.419 -7.450 26.247 1.00 92.94 96 MET A N 1
ATOM 730 C CA . MET A 1 96 ? -18.053 -7.538 26.772 1.00 92.94 96 MET A CA 1
ATOM 731 C C . MET A 1 96 ? -17.697 -6.317 27.632 1.00 92.94 96 MET A C 1
ATOM 733 O O . MET A 1 96 ? -18.122 -5.188 27.376 1.00 92.94 96 MET A O 1
ATOM 737 N N . THR A 1 97 ? -16.873 -6.530 28.662 1.00 93.25 97 THR A N 1
ATOM 738 C CA . THR A 1 97 ? -16.408 -5.438 29.527 1.00 93.25 97 THR A CA 1
ATOM 739 C C . THR A 1 97 ? -15.326 -4.600 28.833 1.00 93.25 97 THR A C 1
ATOM 741 O O . THR A 1 97 ? -14.578 -5.125 28.003 1.00 93.25 97 THR A O 1
ATOM 744 N N . PRO A 1 98 ? -15.171 -3.307 29.187 1.00 91.94 98 PRO A N 1
ATOM 745 C CA . PRO A 1 98 ? -14.135 -2.455 28.604 1.00 91.94 98 PRO A CA 1
ATOM 746 C C . PRO A 1 98 ? -12.720 -3.022 28.706 1.00 91.94 98 PRO A C 1
ATOM 748 O O . PRO A 1 98 ? -11.985 -2.979 27.725 1.00 91.94 98 PRO A O 1
ATOM 751 N N . ALA A 1 99 ? -12.371 -3.601 29.858 1.00 91.62 99 ALA A N 1
ATOM 752 C CA . ALA A 1 99 ? -11.060 -4.197 30.095 1.00 91.62 99 ALA A CA 1
ATOM 753 C C . ALA A 1 99 ? -10.817 -5.441 29.220 1.00 91.62 99 ALA A C 1
ATOM 755 O O . ALA A 1 99 ? -9.715 -5.643 28.712 1.00 91.62 99 ALA A O 1
ATOM 756 N N . ALA A 1 100 ? -11.847 -6.267 28.995 1.00 89.88 100 ALA A N 1
ATOM 757 C CA . ALA A 1 100 ? -11.743 -7.436 28.123 1.00 89.88 100 ALA A CA 1
ATOM 758 C C . ALA A 1 100 ? -11.539 -7.029 26.655 1.00 89.88 100 ALA A C 1
ATOM 760 O O . ALA A 1 100 ? -10.671 -7.579 25.977 1.00 89.88 100 ALA A O 1
ATOM 761 N N . ILE A 1 101 ? -12.285 -6.022 26.190 1.00 92.69 101 ILE A N 1
ATOM 762 C CA . ILE A 1 101 ? -12.141 -5.452 24.843 1.00 92.69 101 ILE A CA 1
ATOM 763 C C . ILE A 1 101 ? -10.745 -4.843 24.670 1.00 92.69 101 ILE A C 1
ATOM 765 O O . ILE A 1 101 ? -10.060 -5.127 23.690 1.00 92.69 101 ILE A O 1
ATOM 769 N N . ALA A 1 102 ? -10.300 -4.044 25.641 1.00 91.38 102 ALA A N 1
ATOM 770 C CA . ALA A 1 102 ? -8.998 -3.390 25.621 1.00 91.38 102 ALA A CA 1
ATOM 771 C C . ALA A 1 102 ? -7.847 -4.399 25.539 1.00 91.38 102 ALA A C 1
ATOM 773 O O . ALA A 1 102 ? -6.979 -4.278 24.673 1.00 91.38 102 ALA A O 1
ATOM 774 N N . LYS A 1 103 ? -7.891 -5.445 26.374 1.00 91.00 103 LYS A N 1
ATOM 775 C CA . LYS A 1 103 ? -6.914 -6.538 26.359 1.00 91.00 103 LYS A CA 1
ATOM 776 C C . LYS A 1 103 ? -6.903 -7.283 25.024 1.00 91.00 103 LYS A C 1
ATOM 778 O O . LYS A 1 103 ? -5.831 -7.574 24.508 1.00 91.00 103 LYS A O 1
ATOM 783 N N . GLN A 1 104 ? -8.074 -7.583 24.465 1.00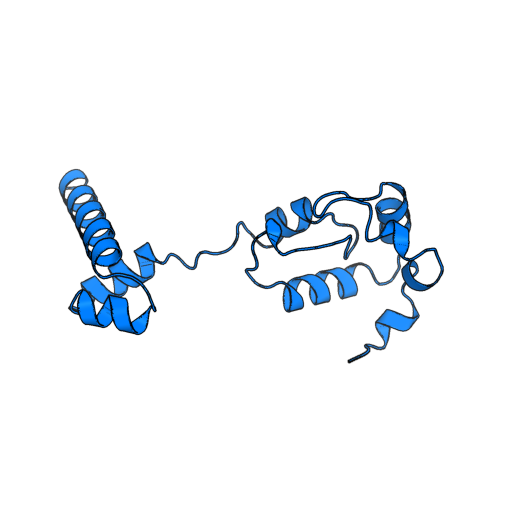 86.69 104 GLN A N 1
ATOM 784 C CA . GLN A 1 104 ? -8.187 -8.339 23.218 1.00 86.69 104 GLN A CA 1
ATOM 785 C C . GLN A 1 104 ? -7.699 -7.548 21.999 1.00 86.69 104 GLN A C 1
ATOM 787 O O . GLN A 1 104 ? -7.089 -8.124 21.103 1.00 86.69 104 GLN A O 1
ATOM 792 N N . LEU A 1 105 ? -7.950 -6.238 21.969 1.00 85.44 105 LEU A N 1
ATOM 793 C CA . LEU A 1 105 ? -7.545 -5.363 20.867 1.00 85.44 105 LEU A CA 1
ATOM 794 C C . LEU A 1 105 ? -6.146 -4.750 21.062 1.00 85.44 105 LEU A C 1
ATOM 796 O O . LEU A 1 105 ? -5.665 -4.048 20.177 1.00 85.44 105 LEU A O 1
ATOM 800 N N . GLY A 1 106 ? -5.495 -4.980 22.208 1.00 83.06 106 GLY A N 1
ATOM 801 C CA . GLY A 1 106 ? -4.186 -4.399 22.523 1.00 83.06 106 GLY A CA 1
ATOM 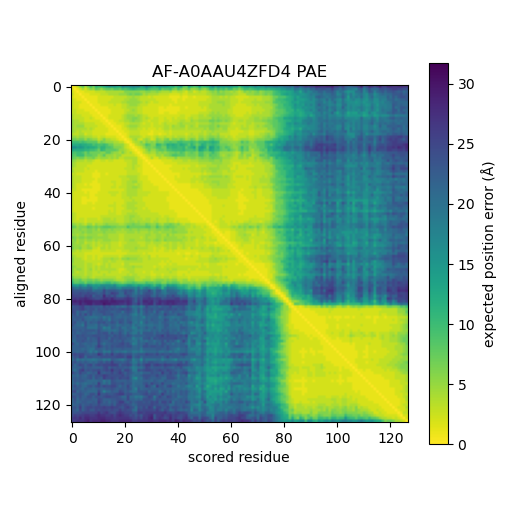802 C C . GLY A 1 106 ? -4.217 -2.872 22.678 1.00 83.06 106 GLY A C 1
ATOM 803 O O . GLY A 1 106 ? -3.283 -2.185 22.269 1.00 83.06 106 GLY A O 1
ATOM 804 N N . ILE A 1 107 ? -5.303 -2.322 23.232 1.00 85.94 107 ILE A N 1
ATOM 805 C CA . ILE A 1 107 ? -5.527 -0.874 23.392 1.00 85.94 107 ILE A CA 1
ATOM 806 C C . ILE A 1 107 ? -5.793 -0.505 24.854 1.00 85.94 107 ILE A C 1
ATOM 808 O O . ILE A 1 107 ? -5.920 -1.367 25.713 1.00 85.94 107 ILE A O 1
ATOM 812 N N . SER A 1 108 ? -5.902 0.793 25.150 1.00 89.00 108 SER A N 1
ATOM 813 C CA . SER A 1 108 ? -6.249 1.263 26.495 1.00 89.00 108 SER A CA 1
ATOM 814 C C . SER A 1 108 ? -7.757 1.256 26.756 1.00 89.00 108 SER A C 1
ATOM 816 O O . SER A 1 108 ? -8.547 1.675 25.903 1.00 89.00 108 SER A O 1
ATOM 818 N N . ASP A 1 109 ? -8.145 0.928 27.990 1.00 90.25 109 ASP A N 1
ATOM 819 C CA . ASP A 1 109 ? -9.521 1.031 28.502 1.00 90.25 109 ASP A CA 1
ATOM 820 C C . ASP A 1 109 ? -10.126 2.423 28.277 1.00 90.25 109 ASP A C 1
ATOM 822 O O . ASP A 1 109 ? -11.304 2.558 27.944 1.00 90.25 109 ASP A O 1
ATOM 826 N N . ARG A 1 110 ? -9.301 3.476 28.380 1.00 89.12 110 ARG A N 1
ATOM 827 C CA . ARG A 1 110 ? -9.706 4.866 28.103 1.00 89.12 110 ARG A CA 1
ATOM 828 C C . ARG A 1 110 ? -10.251 5.039 26.691 1.00 89.12 110 ARG A C 1
ATOM 830 O O . ARG A 1 110 ? -11.187 5.808 26.484 1.00 89.12 110 ARG A O 1
ATOM 837 N N . THR A 1 111 ? -9.684 4.330 25.717 1.00 87.31 111 THR A N 1
ATOM 838 C CA . THR A 1 111 ? -10.193 4.400 24.348 1.00 87.31 111 THR A CA 1
ATOM 839 C C . THR A 1 111 ? -11.535 3.700 24.230 1.00 87.31 111 THR A C 1
ATOM 841 O O . THR A 1 111 ? -12.457 4.275 23.665 1.00 87.31 111 THR A O 1
ATOM 844 N N . VAL A 1 112 ? -11.666 2.505 24.809 1.00 92.44 112 VAL A N 1
ATOM 845 C CA . VAL A 1 112 ? -12.934 1.764 24.809 1.00 92.44 112 VAL A CA 1
ATOM 846 C C . VAL A 1 112 ? -14.047 2.607 25.440 1.00 92.44 112 VAL A C 1
ATOM 848 O O . VAL A 1 112 ? -15.132 2.727 24.877 1.00 92.44 112 VAL A O 1
ATOM 851 N N . ALA A 1 113 ? -13.759 3.279 26.558 1.00 93.12 113 ALA A N 1
ATOM 852 C CA . ALA A 1 113 ? -14.698 4.187 27.213 1.00 93.12 113 ALA A CA 1
ATOM 853 C C . ALA A 1 113 ? -15.099 5.384 26.329 1.00 93.12 113 ALA A C 1
ATOM 855 O O . ALA A 1 113 ? -16.287 5.700 26.237 1.00 93.12 113 ALA A O 1
ATOM 856 N N . ARG A 1 114 ? -14.132 6.029 25.655 1.00 93.19 114 ARG A N 1
ATOM 857 C CA . ARG A 1 114 ? -14.388 7.152 24.733 1.00 93.19 114 ARG A CA 1
ATOM 858 C C . ARG A 1 114 ? -15.343 6.747 23.609 1.00 93.19 114 ARG A C 1
ATOM 860 O O . ARG A 1 114 ? -16.299 7.470 23.344 1.00 93.19 114 ARG A O 1
ATOM 867 N N . VAL A 1 115 ? -15.100 5.595 22.991 1.00 91.56 115 VAL A N 1
ATOM 868 C CA . VAL A 1 115 ? -15.904 5.083 21.873 1.00 91.56 115 VAL A CA 1
ATOM 869 C C . VAL A 1 115 ? -17.319 4.736 22.319 1.00 91.56 115 VAL A C 1
ATOM 871 O O . VAL A 1 115 ? -18.282 5.208 21.724 1.00 91.56 115 VAL A O 1
ATOM 874 N N . ARG A 1 116 ? -17.466 3.991 23.423 1.00 93.62 116 ARG A N 1
ATOM 875 C CA . ARG A 1 116 ? -18.788 3.639 23.970 1.00 93.62 116 ARG A CA 1
ATOM 876 C C . ARG A 1 116 ? -19.620 4.872 24.327 1.00 93.62 116 ARG A C 1
ATOM 878 O O . ARG A 1 116 ? -20.834 4.858 24.143 1.00 93.62 116 ARG A O 1
ATOM 885 N N . LYS A 1 117 ? -18.985 5.930 24.850 1.00 93.81 117 LYS A N 1
ATOM 886 C CA . LYS A 1 117 ? -19.664 7.200 25.143 1.00 93.81 117 LYS A CA 1
ATOM 887 C C . LYS A 1 117 ? -20.179 7.859 23.863 1.00 93.81 117 LYS A C 1
ATOM 889 O O . LYS A 1 117 ? -21.351 8.212 23.819 1.00 93.81 117 LYS A O 1
ATOM 894 N N . ALA A 1 118 ? -19.327 7.990 22.845 1.00 88.19 118 ALA A N 1
ATOM 895 C CA . ALA A 1 118 ? -19.709 8.582 21.564 1.00 88.19 118 ALA A CA 1
ATOM 896 C C . ALA A 1 118 ? -20.850 7.800 20.891 1.00 88.19 118 ALA A C 1
ATOM 898 O O . ALA A 1 118 ? -21.810 8.406 20.427 1.00 88.19 118 ALA A O 1
ATOM 899 N N . HIS A 1 119 ? -20.794 6.465 20.922 1.00 89.50 119 HIS A N 1
ATOM 900 C CA . HIS A 1 119 ? -21.839 5.609 20.362 1.00 89.50 119 HIS A CA 1
ATOM 901 C C . HIS A 1 119 ? -23.194 5.793 21.062 1.00 89.50 119 HIS A C 1
ATOM 903 O O . HIS A 1 119 ? -24.213 5.958 20.400 1.00 89.50 119 HIS A O 1
ATOM 909 N N . ARG A 1 120 ? -23.208 5.852 22.402 1.00 90.19 120 ARG A N 1
ATOM 910 C CA . ARG A 1 120 ? -24.435 6.107 23.173 1.00 90.19 120 ARG A CA 1
ATOM 911 C C . ARG A 1 120 ? -25.052 7.466 22.832 1.00 90.19 120 ARG A C 1
ATOM 913 O O . ARG A 1 120 ? -26.247 7.547 22.601 1.00 90.19 120 ARG A O 1
ATOM 920 N N . GLN A 1 121 ? -24.223 8.507 22.738 1.00 88.12 121 GLN A N 1
ATOM 921 C CA . GLN A 1 121 ? -24.675 9.854 22.369 1.00 88.12 121 GLN A CA 1
ATOM 922 C C . GLN A 1 121 ? -25.258 9.902 20.950 1.00 88.12 121 GLN A C 1
ATOM 924 O O . GLN A 1 121 ? -26.224 10.615 20.709 1.00 88.12 121 GLN A O 1
ATOM 929 N N . GLN A 1 122 ? -24.693 9.137 20.012 1.00 81.50 122 GLN A N 1
ATOM 930 C CA . GLN A 1 122 ? -25.226 9.013 18.653 1.00 81.50 122 GLN A CA 1
ATOM 931 C C . GLN A 1 122 ? -26.569 8.273 18.620 1.00 81.50 122 GLN A C 1
ATOM 933 O O . GLN A 1 122 ? -27.457 8.689 17.886 1.00 81.50 122 GLN A O 1
ATOM 938 N N . GLN A 1 123 ? -26.733 7.213 19.420 1.00 81.12 123 GLN A N 1
ATOM 939 C CA . GLN A 1 123 ? -28.006 6.493 19.549 1.00 81.12 123 GLN A CA 1
ATOM 940 C C . GLN A 1 123 ? -29.097 7.367 20.181 1.00 81.12 123 GLN A C 1
ATOM 942 O O . GLN A 1 123 ? -30.223 7.367 19.701 1.00 81.12 123 GLN A O 1
ATOM 947 N N . GLU A 1 124 ? -28.754 8.137 21.217 1.00 83.19 124 GLU A N 1
ATOM 948 C CA . GLU A 1 124 ? -29.665 9.085 21.875 1.00 83.19 124 GLU A CA 1
ATOM 949 C C . GLU A 1 124 ? -30.083 10.235 20.947 1.00 83.19 124 GLU A C 1
ATOM 951 O O . GLU A 1 124 ? -31.217 10.684 21.015 1.00 83.19 124 GLU A O 1
ATOM 956 N N . ALA A 1 125 ? -29.191 10.707 20.071 1.00 76.75 125 ALA A N 1
ATOM 957 C CA . ALA A 1 125 ? -29.496 11.767 19.107 1.00 76.75 125 ALA A CA 1
ATOM 958 C C . ALA A 1 125 ? -30.309 11.290 17.887 1.00 76.75 125 ALA A C 1
ATOM 960 O O . ALA A 1 125 ? -30.833 12.120 17.146 1.00 76.75 125 ALA A O 1
ATOM 961 N N . ALA A 1 126 ? -30.360 9.978 17.644 1.00 70.81 126 ALA A N 1
ATOM 962 C CA . ALA A 1 126 ? -31.094 9.361 16.538 1.00 70.81 126 ALA A CA 1
ATOM 963 C C . ALA A 1 126 ? -32.481 8.823 16.948 1.00 70.81 126 ALA A C 1
ATOM 965 O O . ALA A 1 126 ? -33.203 8.316 16.087 1.00 70.81 126 ALA A O 1
ATOM 966 N N . ALA A 1 127 ? -32.821 8.908 18.238 1.00 64.00 127 ALA A N 1
ATOM 967 C CA . ALA A 1 127 ? -34.107 8.535 18.827 1.00 64.00 127 ALA A CA 1
ATOM 968 C C . ALA A 1 127 ? -34.995 9.771 19.030 1.00 64.00 127 ALA A C 1
ATOM 970 O O . ALA A 1 127 ? -36.227 9.623 18.869 1.00 64.00 127 ALA A O 1
#

Radius of gyration: 20.98 Å; Cα contacts (8 Å, |Δi|>4): 136; chains: 1; bounding box: 53×27×50 Å

Mean predicted aligned error: 11.38 Å

Solvent-accessible surface area (backbone atoms only — not comparable to full-atom values): 7266 Å² total; per-residue (Å²): 139,87,58,82,63,62,79,61,35,55,69,80,77,49,73,65,59,39,40,59,36,86,58,72,76,42,67,37,71,66,38,41,54,51,31,68,72,26,85,39,27,65,63,40,36,54,50,47,47,69,74,47,56,56,57,47,51,92,81,38,68,32,62,49,44,51,32,42,32,65,52,48,31,59,73,63,38,62,49,63,66,66,51,62,58,55,54,48,46,57,41,44,78,72,68,53,51,51,63,58,52,15,64,75,71,74,51,55,45,70,56,46,51,54,44,55,51,53,52,51,53,52,54,64,74,74,108

Foldseek 3Di:
DDDPLVVQFQCVVDDVCQQAPPDFQDHHPVVLVSLVPGPCLPVFLVVLCVVCPLPALSPDGGDTSSDTSVRNCVVSPPRCPVPLLVQLVVVVVVVDDLVRSCVVVVHDSVVSVVSVVVVVVVVVVVD

Secondary structure (DSSP, 8-state):
---GGGGG-GGGGS-GGGGS-SSTT---HHHHHHHHT-TTHHHHHHHHHHHHTT--GGG--S-BTTB-HHHHHHHT-S-----HHHHHHHHHHTT--HHHHHHHHT--HHHHHHHHHHHHHHHHHT-

Sequence (127 aa):
MKYEWMDQALCAQVDSSLWYPEGPRNTSRAALRVCAACPVRAQCADHAAALEGNLSAKYRYGAWGGKSVQQRALEGGAPQVGDRDEQIIRMTDRGMTPAAIAKQLGISDRTVARVRKAHRQQQEAAA

Nearest PDB structures (foldseek):
  8dy9-assembly1_H  TM=8.945E-01  e=8.598E-05  Streptomyces venezuelae
  8cwt-assembly1_A  TM=7.565E-01  e=1.029E-03  Mycobacterium tuberculosis H37Rv
  4ldz-assembly1_B  TM=8.690E-01  e=5.259E-01  Bacillus subtilis subsp. subtilis str. 168
  4zms-assembly1_B  TM=8.795E-01  e=6.700E-01  Streptococcus pneumoniae R6
  1gdt-assembly1_B  TM=6.660E-01  e=1.564E+00  Escherichia coli

pLDDT: mean 84.95, std 11.46, range [42.62, 96.94]